Protein AF-A0A392SH44-F1 (afdb_monomer)

Organism: NCBI:txid97028

Se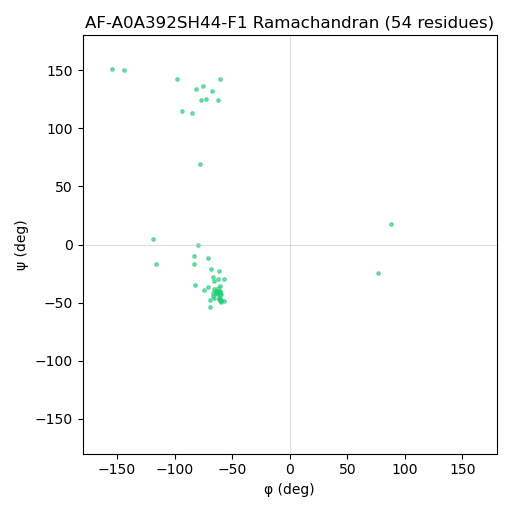condary structure (DSSP, 8-state):
-HHHHHHHHSSHHHHHHHTT----HHHHHHHHHTTS-GGGPPP-HHHHHHHHTS--

Radius of gyration: 16.26 Å; Cα contacts (8 Å, |Δi|>4): 20; chains: 1; bounding box: 28×32×36 Å

Foldseek 3Di:
DQVVLCVVQVGSVSSCVVVVDDDDPVVVVCVVVVPPPCVPDDDDPVVVVVVVPDDD

Structure (mmCIF, N/CA/C/O backbone):
data_AF-A0A392SH44-F1
#
_entry.id   AF-A0A392SH44-F1
#
loop_
_atom_site.group_PDB
_atom_site.id
_atom_site.type_symbol
_atom_site.label_atom_id
_atom_site.label_alt_id
_atom_site.label_comp_id
_atom_site.label_asym_id
_atom_site.label_entity_id
_atom_site.label_seq_id
_atom_site.pdbx_PDB_ins_code
_atom_site.Cartn_x
_atom_site.Cartn_y
_atom_site.Cartn_z
_atom_site.occupancy
_atom_site.B_iso_or_equiv
_atom_site.auth_seq_id
_atom_site.auth_comp_id
_atom_site.auth_asym_id
_atom_site.auth_atom_id
_atom_site.pdbx_PDB_model_num
ATOM 1 N N . MET A 1 1 ? 16.391 -5.058 -3.340 1.00 77.50 1 MET A N 1
ATOM 2 C CA . MET A 1 1 ? 15.453 -4.929 -4.478 1.00 77.50 1 MET A CA 1
ATOM 3 C C . MET A 1 1 ? 14.244 -4.061 -4.134 1.00 77.50 1 MET A C 1
ATOM 5 O O . 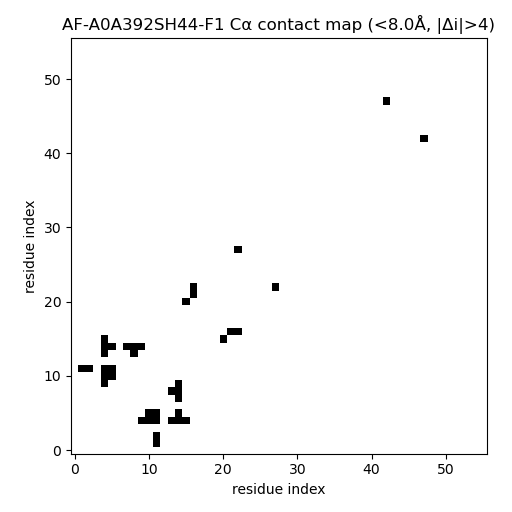MET A 1 1 ? 14.200 -2.947 -4.620 1.00 77.50 1 MET A O 1
ATOM 9 N N . CYS A 1 2 ? 13.276 -4.483 -3.302 1.00 88.25 2 CYS A N 1
ATOM 10 C CA . CYS A 1 2 ? 12.075 -3.653 -3.061 1.00 88.25 2 CYS A CA 1
ATOM 11 C C . CYS A 1 2 ? 12.363 -2.312 -2.371 1.00 88.25 2 CYS A C 1
ATOM 13 O O . CYS A 1 2 ? 11.750 -1.311 -2.737 1.00 88.25 2 CYS A O 1
ATOM 15 N N . LEU A 1 3 ? 13.280 -2.304 -1.395 1.00 95.31 3 LEU A N 1
ATOM 16 C CA . LEU A 1 3 ? 13.690 -1.088 -0.689 1.00 95.31 3 LEU A CA 1
ATOM 17 C C . LEU A 1 3 ? 14.416 -0.124 -1.631 1.00 95.31 3 LEU A C 1
ATOM 19 O O . LEU A 1 3 ? 14.062 1.044 -1.673 1.00 95.31 3 LEU A O 1
ATOM 23 N N . ASP A 1 4 ? 15.358 -0.629 -2.426 1.00 96.56 4 ASP A N 1
ATOM 24 C CA . ASP A 1 4 ? 16.121 0.180 -3.384 1.00 96.56 4 ASP A CA 1
ATOM 25 C C . ASP A 1 4 ? 15.186 0.827 -4.417 1.00 96.56 4 ASP A C 1
ATOM 27 O O . ASP A 1 4 ? 15.200 2.041 -4.591 1.00 96.56 4 ASP A O 1
ATOM 31 N N . LEU A 1 5 ? 14.262 0.045 -4.994 1.00 96.19 5 LEU A N 1
ATOM 32 C CA . LEU A 1 5 ? 13.256 0.559 -5.929 1.00 96.19 5 LEU A CA 1
ATOM 33 C C . LEU A 1 5 ? 12.324 1.592 -5.286 1.00 96.19 5 LEU A C 1
ATOM 35 O O . LEU A 1 5 ? 11.929 2.554 -5.936 1.00 96.19 5 LEU A O 1
ATOM 39 N N . TYR A 1 6 ? 11.954 1.400 -4.019 1.00 95.75 6 TYR A N 1
ATOM 40 C CA . TYR A 1 6 ? 11.142 2.373 -3.293 1.00 95.75 6 TYR A CA 1
ATOM 41 C C . TYR A 1 6 ? 11.906 3.681 -3.060 1.00 95.75 6 TYR A C 1
ATOM 43 O O . TYR A 1 6 ? 11.353 4.756 -3.274 1.00 95.75 6 TYR A O 1
ATOM 51 N N . VAL A 1 7 ? 13.173 3.592 -2.647 1.00 96.75 7 VAL A N 1
ATOM 52 C CA . VAL A 1 7 ? 14.029 4.756 -2.392 1.00 96.75 7 VAL A CA 1
ATOM 53 C C . VAL A 1 7 ? 14.275 5.550 -3.676 1.00 96.75 7 VAL A C 1
ATOM 55 O O . VAL A 1 7 ? 14.210 6.775 -3.644 1.00 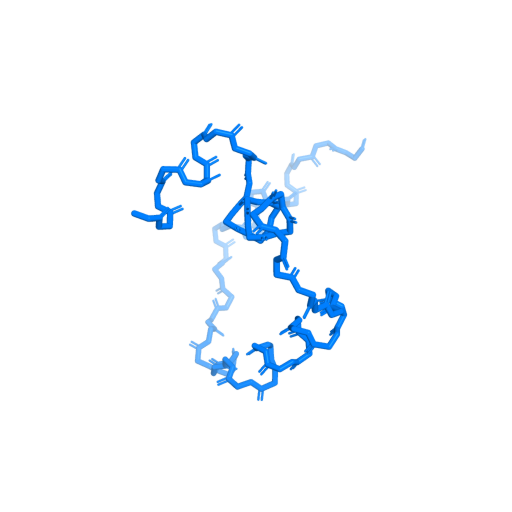96.75 7 VAL A O 1
ATOM 58 N N . GLU A 1 8 ? 14.510 4.877 -4.802 1.00 97.25 8 GLU A N 1
ATOM 59 C CA . GLU A 1 8 ? 14.830 5.534 -6.075 1.00 97.25 8 GLU A CA 1
ATOM 60 C C . GLU A 1 8 ? 13.594 6.031 -6.840 1.00 97.25 8 GLU A C 1
ATOM 62 O O . GLU A 1 8 ? 13.648 7.080 -7.481 1.00 97.25 8 GLU A O 1
ATOM 67 N N . HIS A 1 9 ? 12.468 5.310 -6.771 1.00 95.94 9 HIS A N 1
ATOM 68 C CA . HIS A 1 9 ? 11.291 5.570 -7.613 1.00 95.94 9 HIS A CA 1
ATOM 69 C C . HIS A 1 9 ? 10.021 5.944 -6.834 1.00 95.94 9 HIS A C 1
ATOM 71 O O . HIS A 1 9 ? 8.945 6.068 -7.421 1.00 95.94 9 HIS A O 1
ATOM 77 N N . GLY A 1 10 ? 10.101 6.093 -5.511 1.00 95.50 10 GLY A N 1
ATOM 78 C CA . GLY A 1 10 ? 8.987 6.467 -4.629 1.00 95.50 10 GLY A CA 1
ATOM 79 C C . GLY A 1 10 ? 7.992 5.339 -4.337 1.00 95.50 10 GLY A C 1
ATOM 80 O O . GLY A 1 10 ? 7.337 5.352 -3.299 1.00 95.50 10 GLY A O 1
ATOM 81 N N . THR A 1 11 ? 7.888 4.333 -5.208 1.00 93.88 11 THR A N 1
ATOM 82 C CA . THR A 1 11 ? 7.170 3.081 -4.939 1.00 93.88 11 THR A CA 1
ATOM 83 C C . THR A 1 11 ? 7.894 1.909 -5.591 1.00 93.88 11 THR A C 1
ATOM 85 O O . THR A 1 11 ? 8.490 2.046 -6.661 1.00 93.88 11 THR A O 1
ATOM 88 N N . THR A 1 12 ? 7.789 0.718 -4.999 1.00 94.25 12 THR A N 1
ATOM 89 C CA . THR A 1 12 ? 8.355 -0.495 -5.607 1.00 94.25 12 THR A CA 1
ATOM 90 C C . THR A 1 12 ? 7.734 -0.788 -6.981 1.00 94.25 12 THR A C 1
ATOM 92 O O . THR A 1 12 ? 8.448 -1.210 -7.883 1.00 94.25 12 THR A O 1
ATOM 95 N N . MET A 1 13 ? 6.437 -0.516 -7.183 1.00 94.06 13 MET A N 1
ATOM 96 C CA . MET A 1 13 ? 5.770 -0.724 -8.478 1.00 94.06 13 MET A CA 1
ATOM 97 C C . MET A 1 13 ? 6.285 0.210 -9.575 1.00 94.06 13 MET A C 1
ATOM 99 O O . MET A 1 13 ? 6.500 -0.240 -10.698 1.00 94.06 13 MET A O 1
ATOM 103 N N . ALA A 1 14 ? 6.515 1.490 -9.263 1.00 94.88 14 ALA A N 1
ATOM 104 C CA . ALA A 1 14 ? 7.103 2.428 -10.218 1.00 94.88 14 ALA A CA 1
ATOM 105 C C . ALA A 1 14 ? 8.500 1.967 -10.653 1.00 94.88 14 ALA A C 1
ATOM 107 O O . ALA A 1 14 ? 8.810 1.990 -11.842 1.00 94.88 14 ALA A O 1
ATOM 108 N N . GLY A 1 15 ? 9.301 1.465 -9.708 1.00 96.44 15 GLY A N 1
ATOM 109 C CA . GLY A 1 15 ? 10.603 0.882 -10.015 1.00 96.44 15 GLY A CA 1
ATOM 110 C C . GLY A 1 15 ? 10.515 -0.374 -10.883 1.00 96.44 15 GLY A C 1
ATOM 111 O O . GLY A 1 15 ? 11.282 -0.522 -11.828 1.00 96.44 15 GLY A O 1
ATOM 112 N N . LEU A 1 16 ? 9.541 -1.256 -10.640 1.00 95.44 16 LEU A N 1
ATOM 113 C CA . LEU A 1 16 ? 9.318 -2.419 -11.504 1.00 95.44 16 LEU A CA 1
ATOM 114 C C . LEU A 1 16 ? 8.926 -2.002 -12.932 1.00 95.44 16 LEU A C 1
ATOM 116 O O . LEU A 1 16 ? 9.490 -2.536 -13.884 1.00 95.44 16 LEU A O 1
ATOM 120 N N . LYS A 1 17 ? 8.052 -1.002 -13.106 1.00 95.12 17 LYS A N 1
ATOM 121 C CA . LYS A 1 17 ? 7.761 -0.461 -14.446 1.00 95.12 17 LYS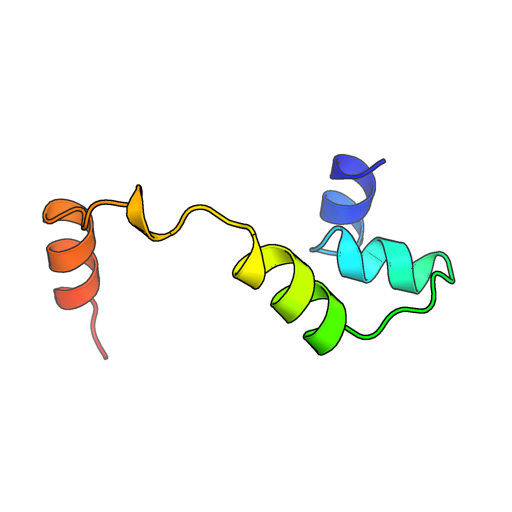 A CA 1
ATOM 122 C C . LYS A 1 17 ? 8.998 0.154 -15.104 1.00 95.12 17 LYS A C 1
ATOM 124 O O . LYS A 1 17 ? 9.238 -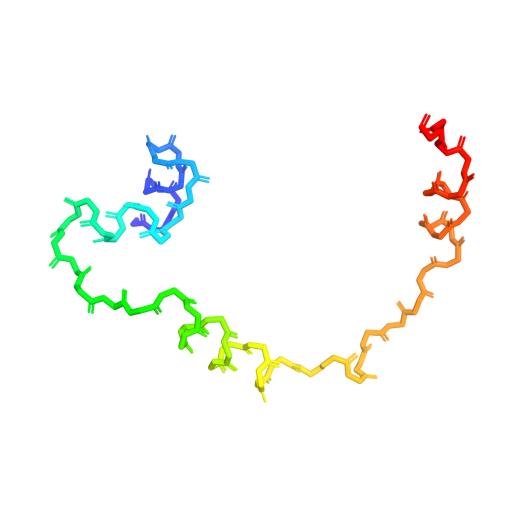0.090 -16.281 1.00 95.12 17 LYS A O 1
ATOM 129 N N . ALA A 1 18 ? 9.820 0.889 -14.353 1.00 95.56 18 ALA A N 1
ATOM 130 C CA . ALA A 1 18 ? 11.067 1.465 -14.864 1.00 95.56 18 ALA A CA 1
ATOM 131 C C . ALA A 1 18 ? 12.084 0.397 -15.317 1.00 95.56 18 ALA A C 1
ATOM 133 O O . ALA A 1 18 ? 12.845 0.632 -16.252 1.00 95.56 18 ALA A O 1
ATOM 134 N N . LEU A 1 19 ? 12.063 -0.789 -14.700 1.00 95.88 19 LEU A N 1
ATOM 135 C CA . LEU A 1 19 ? 12.865 -1.950 -15.101 1.00 95.88 19 LEU A CA 1
ATOM 136 C C . LEU A 1 19 ? 12.283 -2.732 -16.297 1.00 95.88 19 LEU A C 1
ATOM 138 O O . LEU A 1 19 ? 12.890 -3.715 -16.720 1.00 95.88 19 LEU A O 1
ATOM 142 N N . GLY A 1 20 ? 11.134 -2.320 -16.841 1.00 96.62 20 GLY A N 1
ATOM 143 C CA . GLY A 1 20 ? 10.491 -2.959 -17.993 1.00 96.62 20 GLY A CA 1
ATOM 144 C C . GLY A 1 20 ? 9.539 -4.106 -17.646 1.00 96.62 20 GLY A C 1
ATOM 145 O O . GLY A 1 20 ? 9.229 -4.919 -18.515 1.00 96.62 20 GLY A O 1
ATOM 146 N N . TYR A 1 21 ? 9.080 -4.209 -16.393 1.00 95.69 21 TYR A N 1
ATOM 147 C CA . TYR A 1 21 ? 7.999 -5.134 -16.053 1.00 95.69 21 TYR A CA 1
ATOM 148 C C . TYR A 1 21 ? 6.652 -4.562 -16.499 1.00 95.69 21 TYR A C 1
ATOM 150 O O . TYR A 1 21 ? 6.247 -3.481 -16.068 1.00 95.69 21 TYR A O 1
ATOM 158 N N . GLU A 1 22 ? 5.935 -5.337 -17.306 1.00 94.94 22 GLU A N 1
ATOM 159 C CA . GLU A 1 22 ? 4.607 -4.994 -17.807 1.00 94.94 22 GLU A CA 1
ATOM 160 C C . GLU A 1 22 ? 3.527 -5.586 -16.897 1.00 94.94 22 GLU A C 1
ATOM 162 O O . GLU A 1 22 ? 3.396 -6.804 -16.773 1.00 94.94 22 GLU A O 1
ATOM 167 N N . PHE A 1 23 ? 2.758 -4.718 -16.245 1.00 94.62 23 PHE A N 1
ATOM 168 C CA . PHE A 1 23 ? 1.573 -5.093 -15.478 1.00 94.62 23 PHE A CA 1
ATOM 169 C C . PHE A 1 23 ? 0.593 -3.923 -15.391 1.00 94.62 23 PHE A C 1
ATOM 171 O O . PHE A 1 23 ? 0.977 -2.741 -15.410 1.00 94.62 23 PHE A O 1
ATOM 178 N N . ASP A 1 24 ? -0.684 -4.267 -15.273 1.00 95.25 24 ASP A N 1
ATOM 179 C CA . ASP A 1 24 ? -1.737 -3.305 -15.003 1.00 95.25 24 ASP A CA 1
ATOM 180 C C . ASP A 1 24 ? -1.809 -2.986 -13.501 1.00 95.25 24 ASP A C 1
ATOM 182 O O . ASP A 1 24 ? -1.741 -3.874 -12.644 1.00 95.25 24 ASP A O 1
ATOM 186 N N . ASN A 1 25 ? -1.901 -1.696 -13.173 1.00 91.44 25 ASN A N 1
ATOM 187 C CA . ASN A 1 25 ? -1.895 -1.253 -11.779 1.00 91.44 25 ASN A CA 1
ATOM 188 C C . ASN A 1 25 ? -3.203 -1.623 -11.071 1.00 91.44 25 ASN A C 1
ATOM 190 O O . ASN A 1 25 ? -3.177 -1.975 -9.891 1.00 91.44 25 ASN A O 1
ATOM 194 N N . ASP A 1 26 ? -4.332 -1.551 -11.775 1.00 95.31 26 ASP A N 1
ATOM 195 C CA . ASP A 1 26 ? -5.645 -1.818 -11.197 1.00 95.31 26 ASP A CA 1
ATOM 196 C C . ASP A 1 26 ? -5.840 -3.321 -10.986 1.00 95.31 26 ASP A C 1
ATOM 198 O O . ASP A 1 26 ? -6.324 -3.735 -9.932 1.00 95.31 26 ASP A O 1
ATOM 202 N N . GLU A 1 27 ? -5.369 -4.151 -11.919 1.00 96.19 27 GLU A N 1
ATOM 203 C CA . GLU A 1 27 ? -5.324 -5.606 -11.767 1.00 96.19 27 GLU A CA 1
ATOM 204 C C . GLU A 1 27 ? -4.444 -6.019 -10.581 1.00 96.19 27 GLU A C 1
ATOM 206 O O . GLU A 1 27 ? -4.867 -6.824 -9.746 1.00 96.19 27 GLU A O 1
ATOM 211 N N . PHE A 1 28 ? -3.243 -5.439 -10.454 1.00 93.00 28 PHE A N 1
ATOM 212 C CA . PHE A 1 28 ? -2.363 -5.701 -9.315 1.00 93.00 28 PHE A CA 1
ATOM 213 C C . PHE A 1 28 ? -3.033 -5.317 -7.990 1.00 93.00 28 PHE A C 1
ATOM 215 O O . PHE A 1 28 ? -3.051 -6.111 -7.043 1.00 93.00 28 PHE A O 1
ATOM 222 N N . HIS A 1 29 ? -3.628 -4.124 -7.915 1.00 94.00 29 HIS A N 1
ATOM 223 C CA . HIS A 1 29 ? -4.343 -3.679 -6.724 1.00 94.00 29 HIS A CA 1
ATOM 224 C C . HIS A 1 29 ? -5.530 -4.587 -6.403 1.00 94.00 29 HIS A C 1
ATOM 226 O O . HIS A 1 29 ? -5.667 -5.014 -5.257 1.00 94.00 29 HIS A O 1
ATOM 232 N N . ALA A 1 30 ? -6.349 -4.954 -7.390 1.00 96.19 30 ALA A N 1
ATOM 233 C CA . ALA A 1 30 ? -7.462 -5.878 -7.200 1.00 96.19 30 ALA A CA 1
ATOM 234 C C . ALA A 1 30 ? -6.980 -7.247 -6.695 1.00 96.19 30 ALA A C 1
ATOM 236 O O . ALA A 1 30 ? -7.560 -7.810 -5.763 1.00 96.19 30 ALA A O 1
ATOM 237 N N . TYR A 1 31 ? -5.878 -7.761 -7.250 1.00 95.56 31 TYR A N 1
ATOM 238 C CA . TYR A 1 31 ? -5.265 -9.018 -6.829 1.00 95.56 31 TYR A CA 1
ATOM 239 C C . TYR A 1 31 ? -4.825 -8.978 -5.359 1.00 95.56 31 TYR A C 1
ATOM 241 O O . TYR A 1 31 ? -5.110 -9.916 -4.603 1.00 95.56 31 TYR A O 1
ATOM 249 N N . VAL A 1 32 ? -4.122 -7.918 -4.951 1.00 94.06 32 VAL A N 1
ATOM 250 C CA . VAL A 1 32 ? -3.615 -7.757 -3.582 1.00 94.06 32 VAL A CA 1
ATOM 251 C C . VAL A 1 32 ? -4.773 -7.532 -2.613 1.00 94.06 32 VAL A C 1
ATOM 253 O O . VAL A 1 32 ? -4.929 -8.284 -1.649 1.00 94.06 32 VAL A O 1
ATOM 256 N N . HIS A 1 33 ? -5.628 -6.547 -2.885 1.00 94.38 33 HIS A N 1
ATOM 257 C CA . HIS A 1 33 ? -6.728 -6.170 -2.002 1.00 94.38 33 HIS A CA 1
ATOM 258 C C . HIS A 1 33 ? -7.806 -7.254 -1.887 1.00 94.38 33 HIS A C 1
ATOM 260 O O . HIS A 1 33 ? -8.409 -7.385 -0.828 1.00 94.38 33 HIS A O 1
ATOM 266 N N . GLY A 1 34 ? -7.991 -8.093 -2.910 1.00 95.12 34 GLY A N 1
ATOM 267 C CA . GLY A 1 34 ? -8.885 -9.252 -2.847 1.00 95.12 34 GLY A CA 1
ATOM 268 C C . GLY A 1 34 ? -8.391 -10.400 -1.954 1.00 95.12 34 GLY A C 1
ATOM 269 O O . GLY A 1 34 ? -9.151 -11.326 -1.686 1.00 95.12 34 GLY A O 1
ATOM 270 N N . ARG A 1 35 ? -7.128 -10.373 -1.501 1.00 95.06 35 ARG A N 1
ATOM 271 C CA . ARG A 1 35 ? -6.512 -11.427 -0.667 1.00 95.06 35 ARG A CA 1
ATOM 272 C C . ARG A 1 35 ? -6.103 -10.960 0.722 1.00 95.06 35 ARG A C 1
ATOM 274 O O . ARG A 1 35 ? -5.833 -11.794 1.588 1.00 95.06 35 ARG A O 1
ATOM 281 N N . LEU A 1 36 ? -6.002 -9.650 0.933 1.00 95.19 36 LEU A N 1
ATOM 282 C CA . LEU A 1 36 ? -5.686 -9.109 2.245 1.00 95.19 36 LEU A CA 1
ATOM 283 C C . LEU A 1 36 ? -6.859 -9.375 3.202 1.00 95.19 36 LEU A C 1
ATOM 285 O O . LEU A 1 36 ? -8.003 -9.098 2.844 1.00 95.19 36 LEU A O 1
ATOM 289 N N . PRO A 1 37 ? -6.596 -9.887 4.418 1.00 94.62 37 PRO A N 1
ATOM 290 C CA . PRO A 1 37 ? -7.638 -10.215 5.382 1.00 94.62 37 PRO A CA 1
ATOM 291 C C . PRO A 1 37 ? -8.154 -8.945 6.076 1.00 94.62 37 PRO A C 1
ATOM 293 O O . PRO A 1 37 ? -7.886 -8.701 7.258 1.00 94.62 37 PRO A O 1
ATOM 296 N N . TYR A 1 38 ? -8.854 -8.098 5.320 1.00 91.88 38 TYR A N 1
ATOM 297 C CA . TYR A 1 38 ? -9.404 -6.827 5.788 1.00 91.88 38 TYR A CA 1
ATOM 298 C C . TYR A 1 38 ? -10.340 -6.990 6.982 1.00 91.88 38 TYR A C 1
ATOM 300 O O . TYR A 1 38 ? -10.385 -6.122 7.848 1.00 91.88 38 TYR A O 1
ATOM 308 N N . GLU A 1 39 ? -11.016 -8.129 7.085 1.00 91.94 39 GLU A N 1
ATOM 309 C CA . GLU A 1 39 ? -11.888 -8.485 8.199 1.00 91.94 39 GLU A CA 1
ATOM 310 C C . GLU A 1 39 ? -11.162 -8.558 9.551 1.00 91.94 39 GLU A C 1
ATOM 312 O O . GLU A 1 39 ? -11.788 -8.421 10.602 1.00 91.94 39 GLU A O 1
ATOM 317 N N . LYS A 1 40 ? -9.837 -8.756 9.548 1.00 92.69 40 LYS A N 1
ATOM 318 C CA . LYS A 1 40 ? -9.022 -8.764 10.771 1.00 92.69 40 LYS A CA 1
ATOM 319 C C . LYS A 1 40 ? -8.633 -7.360 11.223 1.00 92.69 40 LYS A C 1
ATOM 321 O O . LYS A 1 40 ? -8.214 -7.195 12.372 1.00 92.69 40 LYS A O 1
ATOM 326 N N . LEU A 1 41 ? -8.743 -6.359 10.348 1.00 90.00 41 LEU A N 1
ATOM 327 C CA . LEU A 1 41 ? -8.446 -4.979 10.702 1.00 90.00 41 LEU A CA 1
ATOM 328 C C . LEU A 1 41 ? -9.560 -4.435 11.593 1.00 90.00 41 LEU A C 1
ATOM 330 O O . LEU A 1 41 ? -10.739 -4.452 11.247 1.00 90.00 41 LEU A O 1
ATOM 334 N N . LYS A 1 42 ? -9.171 -3.926 12.760 1.00 89.31 42 LYS A N 1
ATOM 335 C CA . LYS A 1 42 ? -10.078 -3.221 13.663 1.00 89.31 42 LYS A CA 1
ATOM 336 C C . LYS A 1 42 ? -9.922 -1.726 13.451 1.00 89.31 42 LYS A C 1
ATOM 338 O O . LYS A 1 42 ? -8.814 -1.240 13.243 1.00 89.31 42 LYS A O 1
ATOM 343 N N . GLN A 1 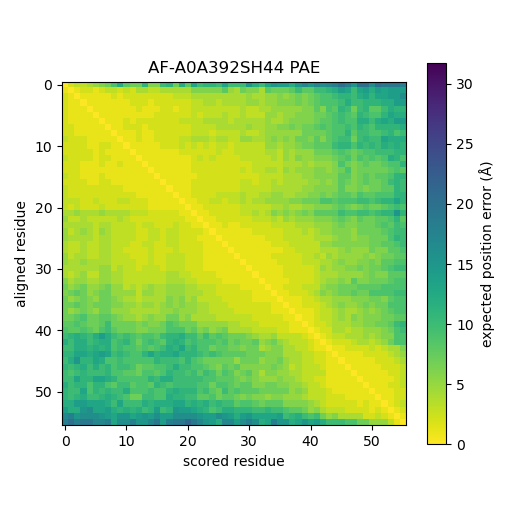43 ? -11.033 -1.004 13.532 1.00 87.00 43 GLN A N 1
ATOM 344 C CA . GLN A 1 43 ? -10.996 0.451 13.549 1.00 87.00 43 GLN A CA 1
ATOM 345 C C . GLN A 1 43 ? -10.232 0.917 14.789 1.00 87.00 43 GLN A C 1
ATOM 347 O O . GLN A 1 43 ? -10.593 0.566 15.914 1.00 87.00 43 GLN A O 1
ATOM 352 N N . ASP A 1 44 ? -9.196 1.719 14.579 1.00 92.50 44 ASP A N 1
ATOM 353 C CA . ASP A 1 44 ? -8.511 2.408 15.661 1.00 92.50 44 ASP A CA 1
ATOM 354 C C . ASP A 1 44 ? -9.265 3.710 15.964 1.00 92.50 44 ASP A C 1
ATOM 356 O O . ASP A 1 44 ? -9.343 4.621 15.135 1.00 92.50 44 ASP A O 1
ATOM 360 N N . LEU A 1 45 ? -9.868 3.778 17.154 1.00 92.88 45 LEU A N 1
ATOM 361 C CA . LEU A 1 45 ? -10.650 4.935 17.590 1.00 92.88 45 LEU A CA 1
ATOM 362 C C . LEU A 1 45 ? -9.783 6.190 17.764 1.00 92.88 45 LEU A C 1
ATOM 364 O O . LEU A 1 45 ? -10.269 7.293 17.520 1.00 92.88 45 LEU A O 1
ATOM 368 N N . VAL A 1 46 ? -8.514 6.036 18.152 1.00 95.00 46 VAL A N 1
ATOM 369 C CA . VAL A 1 46 ? -7.573 7.155 18.290 1.00 95.00 46 VAL A CA 1
ATOM 370 C C . VAL A 1 46 ? -7.243 7.706 16.912 1.00 95.00 46 VAL A C 1
ATOM 372 O O . VAL A 1 46 ? -7.364 8.910 16.692 1.00 95.00 46 VAL A O 1
ATOM 375 N N . LEU A 1 47 ? -6.914 6.826 15.962 1.00 93.19 47 LEU A N 1
ATOM 376 C CA . LEU A 1 47 ? -6.642 7.226 14.583 1.00 93.19 47 LEU A CA 1
ATOM 377 C C . LEU A 1 47 ? -7.862 7.894 13.939 1.00 93.19 47 LEU A C 1
ATOM 379 O O . LEU A 1 47 ? -7.729 8.933 13.297 1.00 93.19 47 LEU A O 1
ATOM 383 N N . ARG A 1 48 ? -9.062 7.339 14.145 1.00 92.38 48 ARG A N 1
ATOM 384 C CA . ARG A 1 48 ? -10.312 7.928 13.648 1.00 92.38 48 ARG A CA 1
ATOM 385 C C . ARG A 1 48 ? -10.507 9.349 14.170 1.00 92.38 48 ARG A C 1
ATOM 387 O O . ARG A 1 48 ? -10.810 10.245 13.390 1.00 92.38 48 ARG A O 1
ATOM 394 N N . ASN A 1 49 ? -10.343 9.551 15.474 1.00 94.62 49 ASN A N 1
ATOM 395 C CA . ASN A 1 49 ? -10.522 10.866 16.084 1.00 94.62 49 ASN A CA 1
ATOM 396 C C . ASN A 1 49 ? -9.460 11.863 15.604 1.00 94.62 49 ASN A C 1
ATOM 398 O O . ASN A 1 49 ? -9.793 13.017 15.350 1.00 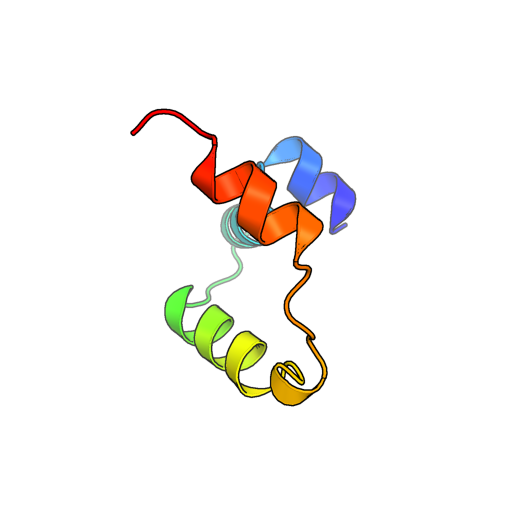94.62 49 ASN A O 1
ATOM 402 N N . LEU A 1 50 ? -8.213 11.415 15.420 1.00 95.75 50 LEU A N 1
ATOM 403 C CA . LEU A 1 50 ? -7.148 12.240 14.854 1.00 95.75 50 LEU A CA 1
ATOM 404 C C . LEU A 1 50 ? -7.504 12.714 13.439 1.00 95.75 50 LEU A C 1
ATOM 406 O O . LEU A 1 50 ? -7.451 13.911 13.172 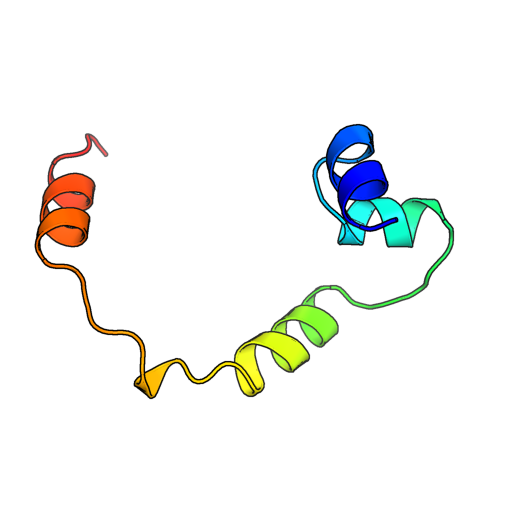1.00 95.75 50 LEU A O 1
ATOM 410 N N . LEU A 1 51 ? -7.934 11.803 12.561 1.00 93.06 51 LEU A N 1
ATOM 411 C CA . LEU A 1 51 ? -8.344 12.141 11.193 1.00 93.06 51 LEU A CA 1
ATOM 412 C C . LEU A 1 51 ? -9.521 13.125 11.170 1.00 93.06 51 LEU A C 1
ATOM 414 O O . LEU A 1 51 ? -9.516 14.065 10.383 1.00 93.06 51 LEU A O 1
ATOM 418 N N . LEU A 1 52 ? -10.503 12.953 12.061 1.00 93.44 52 LEU A N 1
ATOM 419 C CA . LEU A 1 52 ? -11.644 13.870 12.179 1.00 93.44 52 LEU A CA 1
ATOM 420 C C . LEU A 1 52 ? -11.264 15.256 12.718 1.00 93.44 52 LEU A C 1
ATOM 422 O O . LEU A 1 52 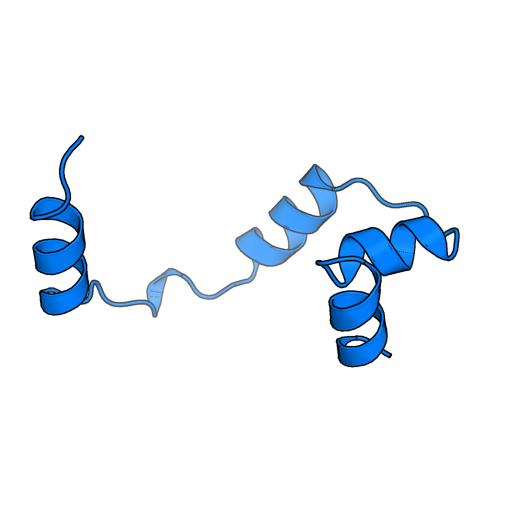? -12.010 16.207 12.510 1.00 93.44 52 LEU A O 1
ATOM 426 N N . SER A 1 53 ? -10.132 15.379 13.414 1.00 95.06 53 SER A N 1
ATOM 427 C CA . SER A 1 53 ? -9.639 16.667 13.915 1.00 95.06 53 SER A CA 1
ATOM 428 C C . SER A 1 53 ? -8.862 17.476 12.872 1.00 95.06 53 SER A C 1
ATOM 430 O O . SER A 1 53 ? -8.546 18.640 13.120 1.00 95.06 53 SER A O 1
ATOM 432 N N . MET A 1 54 ? -8.541 16.882 11.717 1.00 94.19 54 MET A N 1
ATOM 433 C CA . MET A 1 54 ? -7.806 17.567 10.657 1.00 94.19 54 MET A CA 1
ATOM 434 C C . MET A 1 54 ? -8.711 18.564 9.911 1.00 94.19 54 MET A C 1
ATOM 436 O O . MET A 1 54 ? -9.852 18.223 9.584 1.00 94.19 54 MET A O 1
ATOM 440 N N . PRO A 1 55 ? -8.220 19.783 9.615 1.00 89.94 55 PRO A N 1
ATOM 441 C CA . PRO A 1 55 ? -8.952 20.734 8.787 1.00 89.94 55 PRO A CA 1
ATOM 442 C C . PRO A 1 55 ? -9.210 20.148 7.392 1.00 89.94 55 PRO A C 1
ATOM 444 O O . PRO A 1 55 ? -8.369 19.422 6.858 1.00 89.94 55 PRO A O 1
ATOM 447 N N . GLN A 1 56 ? -10.393 20.447 6.849 1.00 75.69 56 GLN A N 1
ATOM 448 C CA . GLN A 1 56 ? -10.823 20.046 5.505 1.00 75.69 56 GLN A CA 1
ATOM 449 C C . GLN A 1 56 ? -10.253 20.977 4.436 1.00 75.69 56 GLN A C 1
ATOM 451 O O . GLN A 1 56 ? -10.175 22.197 4.712 1.00 75.69 56 GLN A O 1
#

Mean predicted aligned error: 5.3 Å

Solvent-accessible surface area (backbone atoms only — not comparable to full-atom values): 3510 Å² total; per-residue (Å²): 106,63,65,58,25,23,74,76,49,77,33,44,65,52,29,41,44,73,74,69,52,89,76,59,68,65,59,51,48,51,57,52,63,74,66,53,71,62,88,74,63,71,87,53,67,67,60,52,52,53,60,71,68,52,86,132

pLDDT: mean 93.54, std 3.9, range [75.69, 97.25]

Sequence (56 aa):
MCLDLYVEHGTTMAGLKALGYEFDNDEFHAYVHGRLPYEKLKQDLVLRNLLLSMPQ